Protein AF-A0A5B0DZV6-F1 (afdb_monomer_lite)

Secondary structure (DSSP, 8-state):
-EEEEEEEEEEEE-TTSSEEEEEEEEEEEESSSS-EEEEE--HHHHHH-HHHHHHHHHHHHHHHSSSBGGG-TTS-HHHHHHHHTTT--BHHHHHHS--TTS-HHHHHHHHHHHHHHHHHHHHHHHHHHHHHHHHHHHHHHHHHHHHHHHHHHHHTS---PPPPP----

Sequence (169 aa):
MIRFYDKAEPAETGGDGLATYRLETYFEAYRDITTRIVRRARPADIAAYPAQYAAYQAARVDADDGFPLVAWPGADEAVRLGLAERGIYTVERLAQADLAAAPVEYRDAQLKAAKFIDDIRMDAPRLAAEIAQLKSELTARDEDIAELRSEIARLKKPAKKPAKPAEGE

Radius of gyration: 32.54 Å; chains: 1; bounding box: 94×34×100 Å

Structure (mmCIF, N/CA/C/O backbone):
data_AF-A0A5B0DZV6-F1
#
_entry.id   AF-A0A5B0DZV6-F1
#
loop_
_atom_site.group_PDB
_atom_site.id
_atom_site.type_symbol
_atom_site.label_atom_id
_atom_site.label_alt_id
_atom_site.label_comp_id
_atom_site.label_asym_id
_atom_site.label_entity_id
_atom_site.label_seq_id
_atom_site.pdbx_PDB_ins_code
_atom_site.Cartn_x
_atom_site.Cartn_y
_atom_site.Cartn_z
_atom_site.occupancy
_atom_site.B_iso_or_equiv
_atom_site.auth_seq_id
_atom_site.auth_comp_id
_atom_site.auth_asym_id
_atom_site.auth_atom_id
_atom_site.pdbx_PDB_model_num
ATOM 1 N N . MET A 1 1 ? 8.577 -1.333 -30.305 1.00 81.94 1 MET A N 1
ATOM 2 C CA . MET A 1 1 ? 8.142 -1.662 -28.926 1.00 81.94 1 MET A CA 1
ATOM 3 C C . MET A 1 1 ? 6.623 -1.654 -28.883 1.00 81.94 1 MET A C 1
ATOM 5 O O . MET A 1 1 ? 6.048 -0.797 -29.545 1.00 81.94 1 MET A O 1
ATOM 9 N N . ILE A 1 2 ? 6.000 -2.598 -28.171 1.00 91.56 2 ILE A N 1
ATOM 10 C CA . ILE A 1 2 ? 4.542 -2.682 -27.977 1.00 91.56 2 ILE A CA 1
ATOM 11 C C . ILE A 1 2 ? 4.274 -2.820 -26.481 1.00 91.56 2 ILE A C 1
ATOM 13 O O . ILE A 1 2 ? 4.895 -3.673 -25.848 1.00 91.56 2 ILE A O 1
ATOM 17 N N . ARG A 1 3 ? 3.374 -2.006 -25.923 1.00 91.12 3 ARG A N 1
ATOM 18 C CA . ARG A 1 3 ? 2.963 -2.101 -24.516 1.00 91.12 3 ARG A CA 1
ATOM 19 C C . ARG A 1 3 ? 1.513 -1.677 -24.299 1.00 91.12 3 ARG A C 1
ATOM 21 O O . ARG A 1 3 ? 0.993 -0.828 -25.024 1.00 91.12 3 ARG A O 1
ATOM 28 N N . PHE A 1 4 ? 0.912 -2.237 -23.256 1.00 93.00 4 PHE A N 1
ATOM 29 C CA . PHE A 1 4 ? -0.342 -1.771 -22.673 1.00 93.00 4 PHE A CA 1
ATOM 30 C C . PHE A 1 4 ? -0.042 -1.132 -21.317 1.00 93.00 4 PHE A C 1
ATOM 32 O O . PHE A 1 4 ? 0.866 -1.583 -20.620 1.00 93.00 4 PHE A O 1
ATOM 39 N N . TYR A 1 5 ? -0.745 -0.058 -20.975 1.00 88.81 5 TYR A N 1
ATOM 40 C CA . TYR A 1 5 ? -0.570 0.654 -19.708 1.00 88.81 5 TYR A CA 1
ATOM 41 C C . TYR A 1 5 ? -1.826 1.452 -19.368 1.00 88.81 5 TYR A C 1
ATOM 43 O O . TYR A 1 5 ? -2.620 1.756 -20.255 1.00 88.81 5 TYR A O 1
ATOM 51 N N . ASP A 1 6 ? -2.000 1.822 -18.104 1.00 89.06 6 ASP A N 1
ATOM 52 C CA . ASP A 1 6 ? -3.125 2.651 -17.686 1.00 89.06 6 ASP A CA 1
ATOM 53 C C . ASP A 1 6 ? -2.816 4.142 -17.774 1.00 89.06 6 ASP A C 1
ATOM 55 O O . ASP A 1 6 ? -1.712 4.599 -17.472 1.00 89.06 6 ASP A O 1
ATOM 59 N N . LYS A 1 7 ? -3.823 4.917 -18.171 1.00 86.06 7 LYS A N 1
ATOM 60 C CA . LYS A 1 7 ? -3.777 6.375 -18.190 1.00 86.06 7 LYS A CA 1
ATOM 61 C C . LYS A 1 7 ? -5.064 6.929 -17.588 1.00 86.06 7 LYS A C 1
ATOM 63 O O . LYS A 1 7 ? -6.156 6.498 -17.952 1.00 86.06 7 LYS A O 1
ATOM 68 N N . ALA A 1 8 ? -4.934 7.900 -16.688 1.00 87.50 8 ALA A N 1
ATOM 69 C CA . ALA A 1 8 ? -6.074 8.658 -16.192 1.00 87.50 8 ALA A CA 1
ATOM 70 C C . ALA A 1 8 ? -6.576 9.613 -17.283 1.00 87.50 8 ALA A C 1
ATOM 72 O O . ALA A 1 8 ? -5.811 10.403 -17.839 1.00 87.50 8 ALA A O 1
ATOM 73 N N . GLU A 1 9 ? -7.865 9.538 -17.585 1.00 86.50 9 GLU A N 1
ATOM 74 C CA . GLU A 1 9 ? -8.543 10.413 -18.536 1.00 86.50 9 GLU A CA 1
ATOM 75 C C . GLU A 1 9 ? -9.645 11.187 -17.812 1.00 86.50 9 GLU A C 1
ATOM 77 O O . GLU A 1 9 ? -10.353 10.590 -16.994 1.00 86.50 9 GLU A O 1
ATOM 82 N N . PRO A 1 10 ? -9.815 12.491 -18.093 1.00 85.50 10 PRO A N 1
ATOM 83 C CA . PRO A 1 10 ? -10.941 13.236 -17.554 1.00 85.50 10 PRO A CA 1
ATOM 84 C C . PRO A 1 10 ? -12.243 12.591 -18.043 1.00 85.50 10 PRO A C 1
ATOM 86 O O . PRO A 1 10 ? -12.391 12.273 -19.226 1.00 85.50 10 PRO A O 1
ATOM 89 N N . ALA A 1 11 ? -13.157 12.351 -17.111 1.00 83.50 11 ALA A N 1
ATOM 90 C CA . ALA A 1 11 ? -14.443 11.725 -17.366 1.00 83.50 11 ALA A CA 1
ATOM 91 C C . ALA A 1 11 ? -15.539 12.793 -17.415 1.00 83.50 11 ALA A C 1
ATOM 93 O O . ALA A 1 11 ? -16.006 13.154 -18.492 1.00 83.50 11 ALA A O 1
ATOM 94 N N . GLU A 1 12 ? -15.909 13.324 -16.253 1.00 85.75 12 GLU A N 1
ATOM 95 C CA . GLU A 1 12 ? -16.997 14.291 -16.083 1.00 85.75 12 GLU A CA 1
ATOM 96 C C . GLU A 1 12 ? -16.620 15.338 -15.039 1.00 85.75 12 GLU A C 1
ATOM 98 O O . GLU A 1 12 ? -15.719 15.113 -14.238 1.00 85.75 12 GLU A O 1
ATOM 103 N N . THR A 1 13 ? -17.313 16.469 -14.995 1.00 84.00 13 THR A N 1
ATOM 104 C CA . THR A 1 13 ? -17.144 17.429 -13.899 1.00 84.00 13 THR A CA 1
ATOM 105 C C . THR A 1 13 ? -17.990 16.991 -12.704 1.00 84.00 13 THR A C 1
ATOM 107 O O . THR A 1 13 ? -19.202 16.831 -12.829 1.00 84.00 13 THR A O 1
ATOM 110 N N . GLY A 1 14 ? -17.350 16.782 -11.556 1.00 79.50 14 GLY A N 1
ATOM 111 C CA . GLY A 1 14 ? -17.989 16.448 -10.290 1.00 79.50 14 GLY A CA 1
ATOM 112 C C . GLY A 1 14 ? -18.853 17.589 -9.751 1.00 79.50 14 GLY A C 1
ATOM 113 O O . GLY A 1 14 ? -18.781 18.730 -10.209 1.00 79.50 14 GLY A O 1
ATOM 114 N N . GLY A 1 15 ? -19.682 17.286 -8.748 1.00 74.62 15 GLY A N 1
ATOM 115 C CA . GLY A 1 15 ? -20.582 18.269 -8.126 1.00 74.62 15 GLY A CA 1
ATOM 116 C C . GLY A 1 15 ? -19.871 19.438 -7.428 1.00 74.62 15 GLY A C 1
ATOM 117 O O . GLY A 1 15 ? -20.505 20.441 -7.117 1.00 74.62 15 GLY A O 1
ATOM 118 N N . ASP A 1 16 ? -18.563 19.323 -7.211 1.00 83.75 16 ASP A N 1
ATOM 119 C CA . ASP A 1 16 ? -17.660 20.353 -6.692 1.00 83.75 16 ASP A CA 1
ATOM 120 C C . ASP A 1 16 ? -17.061 21.256 -7.790 1.00 83.75 16 ASP A C 1
ATOM 122 O O . ASP A 1 16 ? -16.321 22.191 -7.487 1.00 83.75 16 ASP A O 1
ATOM 126 N N . GLY A 1 17 ? -17.376 20.999 -9.063 1.00 82.12 17 GLY A N 1
ATOM 127 C CA . GLY A 1 17 ? -16.840 21.736 -10.204 1.00 82.12 17 GLY A CA 1
ATOM 128 C C . GLY A 1 17 ? -15.457 2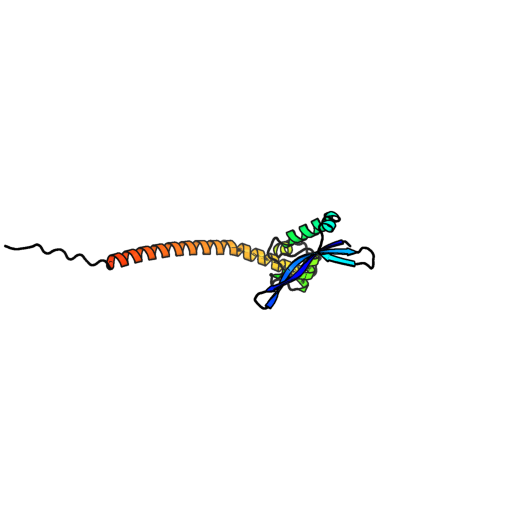1.268 -10.669 1.00 82.12 17 GLY A C 1
ATOM 129 O O . GLY A 1 17 ? -14.897 21.880 -11.581 1.00 82.12 17 GLY A O 1
ATOM 130 N N . LEU A 1 18 ? -14.902 20.196 -10.093 1.00 80.19 18 LEU A N 1
ATOM 131 C CA . LEU A 1 18 ? -13.612 19.628 -10.492 1.00 80.19 18 LEU A CA 1
ATOM 132 C C . LEU A 1 18 ? -13.791 18.451 -11.454 1.00 80.19 18 LEU A C 1
ATOM 134 O O . LEU A 1 18 ? -14.796 17.751 -11.429 1.00 80.19 18 LEU A O 1
ATOM 138 N N . ALA A 1 19 ? -12.808 18.205 -12.322 1.00 82.56 19 ALA A N 1
ATOM 139 C CA . ALA A 1 19 ? -12.843 17.036 -13.194 1.00 82.56 19 ALA A CA 1
ATOM 140 C C . ALA A 1 19 ? -12.681 15.743 -12.378 1.00 82.56 19 ALA A C 1
ATOM 142 O O . ALA A 1 19 ? -11.731 15.578 -11.614 1.00 82.56 19 ALA A O 1
ATOM 143 N N . THR A 1 20 ? -13.589 14.802 -12.594 1.00 84.94 20 THR A N 1
ATOM 144 C CA . THR A 1 20 ? -13.428 13.394 -12.245 1.00 84.94 20 THR A CA 1
ATOM 145 C C . THR A 1 20 ? -12.578 12.715 -13.309 1.00 84.94 20 THR A C 1
ATOM 147 O O . THR A 1 20 ? -12.571 13.115 -14.476 1.00 84.94 20 THR A O 1
ATOM 150 N N . TYR A 1 21 ? -11.851 11.676 -12.913 1.00 86.00 21 TYR A N 1
ATOM 151 C CA . TYR A 1 21 ? -10.974 10.933 -13.806 1.00 86.00 21 TYR A CA 1
ATOM 152 C C . TYR A 1 21 ? -11.337 9.459 -13.773 1.00 86.00 21 TYR A C 1
ATOM 154 O O . TYR A 1 21 ? -11.702 8.919 -12.730 1.00 86.00 21 TYR A O 1
ATOM 162 N N . ARG A 1 22 ? -11.203 8.803 -14.922 1.00 85.38 22 ARG A N 1
ATOM 163 C CA . ARG A 1 22 ? -11.352 7.357 -15.049 1.00 85.38 22 ARG A CA 1
ATOM 164 C C . ARG A 1 22 ? -10.072 6.746 -15.593 1.00 85.38 22 ARG A C 1
ATOM 166 O O . ARG A 1 22 ? -9.381 7.352 -16.414 1.00 85.38 22 ARG A O 1
ATOM 173 N N . LEU A 1 23 ? -9.759 5.550 -15.114 1.00 85.00 23 LEU A N 1
ATOM 174 C CA . LEU A 1 23 ? -8.605 4.796 -15.573 1.00 85.00 23 LEU A CA 1
ATOM 175 C C . LEU A 1 23 ? -8.945 4.114 -16.902 1.00 85.00 23 LEU A C 1
ATOM 177 O O . LEU A 1 23 ? -9.923 3.376 -16.988 1.00 85.00 23 LEU A O 1
ATOM 181 N N . GLU A 1 24 ? -8.148 4.375 -17.931 1.00 90.81 24 GLU A N 1
ATOM 182 C CA . GLU A 1 24 ? -8.307 3.803 -19.267 1.00 90.81 24 GLU A CA 1
ATOM 183 C C . GLU A 1 24 ? -7.051 3.037 -19.666 1.00 90.81 24 GLU A C 1
ATOM 185 O O . GLU A 1 24 ? -5.937 3.554 -19.548 1.00 90.81 24 GLU A O 1
ATOM 190 N N . THR A 1 25 ? -7.223 1.839 -20.221 1.00 93.25 25 THR A N 1
ATOM 191 C CA . THR A 1 25 ? -6.103 1.084 -20.782 1.00 93.25 25 THR A CA 1
ATOM 192 C C . THR A 1 25 ? -5.716 1.672 -22.137 1.00 93.25 25 THR A C 1
ATOM 194 O O . THR A 1 25 ? -6.512 1.735 -23.077 1.00 93.25 25 THR A O 1
ATOM 197 N N . TYR A 1 26 ? -4.463 2.082 -22.259 1.00 95.00 26 TYR A N 1
ATOM 198 C CA . TYR A 1 26 ? -3.845 2.575 -23.478 1.00 95.00 26 TYR A CA 1
ATOM 199 C C . TYR A 1 26 ? -2.961 1.512 -24.122 1.00 95.00 26 TYR A C 1
ATOM 201 O O . TYR A 1 26 ? -2.378 0.653 -23.465 1.00 95.00 26 TYR A O 1
ATOM 209 N N . PHE A 1 27 ? -2.866 1.602 -25.441 1.00 95.75 27 PHE A N 1
ATOM 210 C CA . PHE A 1 27 ? -1.984 0.827 -26.290 1.00 95.75 27 PHE A CA 1
ATOM 211 C C . PHE A 1 27 ? -0.954 1.761 -26.915 1.00 95.75 27 PHE A C 1
ATOM 213 O O . PHE A 1 27 ? -1.305 2.765 -27.548 1.00 95.75 27 PHE A O 1
ATOM 220 N N . GLU A 1 28 ? 0.313 1.398 -26.765 1.00 94.69 28 GLU A N 1
ATOM 221 C CA . GLU A 1 28 ? 1.426 2.059 -27.423 1.00 94.69 28 GLU A CA 1
ATOM 222 C C . GLU A 1 28 ? 2.185 1.075 -28.307 1.00 94.69 28 GLU A C 1
ATOM 224 O O . GLU A 1 28 ? 2.622 0.019 -27.848 1.00 94.69 28 GLU A O 1
ATOM 229 N N . ALA A 1 29 ? 2.378 1.446 -29.572 1.00 93.38 29 ALA A N 1
ATOM 230 C CA . ALA A 1 29 ? 3.195 0.691 -30.508 1.00 93.38 29 ALA A CA 1
ATOM 231 C C . ALA A 1 29 ? 3.960 1.605 -31.460 1.00 93.38 29 ALA A C 1
ATOM 233 O O . ALA A 1 29 ? 3.478 2.662 -31.859 1.00 93.38 29 ALA A O 1
ATOM 234 N N . TYR A 1 30 ? 5.134 1.149 -31.877 1.00 89.31 30 TYR A N 1
ATOM 235 C CA . TYR A 1 30 ? 5.884 1.757 -32.971 1.00 89.31 30 TYR A CA 1
ATOM 236 C C . TYR A 1 30 ? 5.642 0.942 -34.233 1.00 89.31 30 TYR A C 1
ATOM 238 O O . TYR A 1 30 ? 5.974 -0.244 -34.265 1.00 89.31 30 TYR A O 1
ATOM 246 N N . ARG A 1 31 ? 5.038 1.564 -35.249 1.00 84.44 31 ARG A N 1
ATOM 247 C CA . ARG A 1 31 ? 4.865 0.935 -36.568 1.00 84.44 31 ARG A CA 1
ATOM 248 C C . ARG A 1 31 ? 6.194 0.888 -37.324 1.00 84.44 31 ARG A C 1
ATOM 250 O O . ARG A 1 31 ? 6.472 -0.080 -38.022 1.00 84.44 31 ARG A O 1
ATOM 257 N N . ASP A 1 32 ? 6.994 1.928 -37.149 1.00 85.56 32 ASP A N 1
ATOM 258 C CA . ASP A 1 32 ? 8.344 2.103 -37.671 1.00 85.56 32 ASP A CA 1
ATOM 259 C C . ASP A 1 32 ? 9.126 3.011 -36.697 1.00 85.56 32 ASP A C 1
ATOM 261 O O . ASP A 1 32 ? 8.645 3.316 -35.601 1.00 85.56 32 ASP A O 1
ATOM 265 N N . ILE A 1 33 ? 10.342 3.422 -37.065 1.00 82.50 33 ILE A N 1
ATOM 266 C CA . ILE A 1 33 ? 11.217 4.227 -36.199 1.00 82.50 33 ILE A CA 1
ATOM 267 C C . ILE A 1 33 ? 10.684 5.640 -35.898 1.00 82.50 33 ILE A C 1
ATOM 269 O O . ILE A 1 33 ? 11.149 6.254 -34.941 1.00 82.50 33 ILE A O 1
ATOM 273 N N . THR A 1 34 ? 9.731 6.168 -36.674 1.00 84.56 34 THR A N 1
ATOM 274 C CA . THR A 1 34 ? 9.190 7.529 -36.500 1.00 84.56 34 THR A CA 1
ATOM 275 C C . THR A 1 34 ? 7.707 7.545 -36.130 1.00 84.56 34 THR A C 1
ATOM 277 O O . THR A 1 34 ? 7.231 8.496 -35.509 1.00 84.56 34 THR A O 1
ATOM 280 N N . THR A 1 35 ? 6.969 6.485 -36.449 1.00 89.69 35 THR A N 1
ATOM 281 C CA . THR A 1 35 ? 5.523 6.407 -36.257 1.00 89.69 35 THR A CA 1
ATOM 282 C C . THR A 1 35 ? 5.186 5.727 -34.937 1.00 89.69 35 THR A C 1
ATOM 284 O O . THR A 1 35 ? 5.052 4.500 -34.846 1.00 89.69 35 THR A O 1
ATOM 287 N N . ARG A 1 36 ? 4.985 6.558 -33.911 1.00 93.38 36 ARG A N 1
ATOM 288 C CA . ARG A 1 36 ? 4.483 6.160 -32.594 1.00 93.38 36 ARG A CA 1
ATOM 289 C C . ARG A 1 36 ? 2.955 6.257 -32.552 1.00 93.38 36 ARG A C 1
ATOM 291 O O . ARG A 1 36 ? 2.386 7.330 -32.720 1.00 93.38 36 ARG A O 1
ATOM 298 N N . ILE A 1 37 ? 2.287 5.140 -32.290 1.00 92.69 37 ILE A N 1
ATOM 299 C CA . ILE A 1 37 ? 0.839 5.057 -32.090 1.00 92.69 37 ILE A CA 1
ATOM 300 C C . ILE A 1 37 ? 0.586 5.016 -30.587 1.00 92.69 37 ILE A C 1
ATOM 302 O O . ILE A 1 37 ? 1.018 4.071 -29.936 1.00 92.69 37 ILE A O 1
ATOM 306 N N . VAL A 1 38 ? -0.129 6.007 -30.052 1.00 93.94 38 VAL A N 1
ATOM 307 C CA . VAL A 1 38 ? -0.573 6.046 -28.650 1.00 93.94 38 VAL A CA 1
ATOM 308 C C . VAL A 1 38 ? -2.058 6.366 -28.625 1.00 93.94 38 VAL A C 1
ATOM 310 O O . VAL A 1 38 ? -2.472 7.425 -29.092 1.00 93.94 38 VAL A O 1
ATOM 313 N N . ARG A 1 39 ? -2.873 5.443 -28.118 1.00 94.81 39 ARG A N 1
ATOM 314 C CA . ARG A 1 39 ? -4.335 5.609 -28.036 1.00 94.81 39 ARG A CA 1
ATOM 315 C C . ARG A 1 39 ? -4.950 4.602 -27.071 1.00 94.81 39 ARG A C 1
ATOM 317 O O . ARG A 1 39 ? -4.287 3.644 -26.691 1.00 94.81 39 ARG A O 1
ATOM 324 N N . ARG A 1 40 ? -6.235 4.771 -26.748 1.00 95.56 40 ARG A N 1
ATOM 325 C CA . ARG A 1 40 ? -7.011 3.767 -26.004 1.00 95.56 40 ARG A CA 1
ATOM 326 C C . ARG A 1 40 ? -6.913 2.396 -26.687 1.00 95.56 40 ARG A C 1
ATOM 328 O O . ARG A 1 40 ? -6.974 2.299 -27.923 1.00 95.56 40 ARG A O 1
ATOM 335 N N . ALA A 1 41 ? -6.709 1.362 -25.877 1.00 95.56 41 ALA A N 1
ATOM 336 C CA . ALA A 1 41 ? -6.607 -0.017 -26.324 1.00 95.56 41 ALA A CA 1
ATOM 337 C C . ALA A 1 41 ? -7.960 -0.488 -26.866 1.00 95.56 41 ALA A C 1
ATOM 339 O O . ALA A 1 41 ? -9.009 -0.237 -26.276 1.00 95.56 41 ALA A O 1
ATOM 340 N N . ARG A 1 42 ? -7.946 -1.162 -28.016 1.00 96.38 42 ARG A N 1
ATOM 341 C CA . ARG A 1 42 ? -9.140 -1.753 -28.630 1.00 96.38 42 ARG A CA 1
ATOM 342 C C . ARG A 1 42 ? -9.102 -3.270 -28.456 1.00 96.38 42 ARG A C 1
ATOM 344 O O . ARG A 1 42 ? -8.008 -3.836 -28.406 1.00 96.38 42 ARG A O 1
ATOM 351 N N . PRO A 1 43 ? -10.257 -3.955 -28.509 1.00 96.25 43 PRO A N 1
ATOM 352 C CA . PRO A 1 43 ? -10.302 -5.418 -28.478 1.00 96.25 43 PRO A CA 1
ATOM 353 C C . PRO A 1 43 ? -9.402 -6.078 -29.533 1.00 96.25 43 PRO A C 1
ATOM 355 O O . PRO A 1 43 ? -8.741 -7.072 -29.253 1.00 96.25 43 PRO A O 1
ATOM 358 N N . ALA A 1 44 ? -9.304 -5.480 -30.725 1.00 95.31 44 ALA A N 1
ATOM 359 C CA . ALA A 1 44 ? -8.424 -5.962 -31.787 1.00 95.31 44 ALA A CA 1
ATOM 360 C C . ALA A 1 44 ? -6.930 -5.891 -31.425 1.00 95.31 44 ALA A C 1
ATOM 362 O O . ALA A 1 44 ? -6.165 -6.748 -31.852 1.00 95.31 44 ALA A O 1
ATOM 363 N N . ASP A 1 45 ? -6.503 -4.896 -30.639 1.00 95.19 45 ASP A N 1
ATOM 364 C CA . ASP A 1 45 ? -5.102 -4.792 -30.218 1.00 95.19 45 ASP A CA 1
ATOM 365 C C . ASP A 1 45 ? -4.780 -5.871 -29.178 1.00 95.19 45 ASP A C 1
ATOM 367 O O . ASP A 1 45 ? -3.733 -6.505 -29.252 1.00 95.19 45 ASP A O 1
ATOM 371 N N . ILE A 1 46 ? -5.709 -6.122 -28.250 1.00 95.06 46 ILE A N 1
ATOM 372 C CA . ILE A 1 46 ? -5.596 -7.188 -27.245 1.00 95.06 46 ILE A CA 1
ATOM 373 C C . ILE A 1 46 ? -5.516 -8.559 -27.929 1.00 95.06 46 ILE A C 1
ATOM 375 O O . ILE A 1 46 ? -4.653 -9.365 -27.596 1.00 95.06 46 ILE A O 1
ATOM 379 N N . ALA A 1 47 ? -6.372 -8.801 -28.925 1.00 95.81 47 ALA A N 1
ATOM 380 C CA . ALA A 1 47 ? -6.365 -10.038 -29.700 1.00 95.81 47 ALA A CA 1
ATOM 381 C C . ALA A 1 47 ? -5.089 -10.210 -30.544 1.00 95.81 47 ALA A C 1
ATOM 383 O O . ALA A 1 47 ? -4.614 -11.330 -30.710 1.00 95.81 47 ALA A O 1
ATOM 384 N N . ALA A 1 48 ? -4.526 -9.116 -31.069 1.00 95.31 48 ALA A N 1
ATOM 385 C CA . ALA A 1 48 ? -3.291 -9.145 -31.852 1.00 95.31 48 ALA A CA 1
ATOM 386 C C . ALA A 1 48 ? -2.035 -9.337 -30.985 1.00 95.31 48 ALA A C 1
ATOM 388 O O . ALA A 1 48 ? -1.051 -9.911 -31.449 1.00 95.31 48 ALA A O 1
ATOM 389 N N . TYR A 1 49 ? -2.070 -8.867 -29.735 1.00 94.50 49 TYR A N 1
ATOM 390 C CA . TYR A 1 49 ? -0.927 -8.862 -28.818 1.00 94.50 49 TYR A CA 1
ATOM 391 C C . TYR A 1 49 ? -1.282 -9.463 -27.446 1.00 94.50 49 TYR A C 1
ATOM 393 O O . TYR A 1 49 ? -1.120 -8.800 -26.413 1.00 94.50 49 TYR A O 1
ATOM 401 N N . PRO A 1 50 ? -1.755 -10.725 -27.401 1.00 95.25 50 PRO A N 1
ATOM 402 C CA . PRO A 1 50 ? -2.266 -11.328 -26.174 1.00 95.25 50 PRO A CA 1
ATOM 403 C C . PRO A 1 50 ? -1.172 -11.528 -25.123 1.00 95.25 50 PRO A C 1
ATOM 405 O O . PRO A 1 50 ? -1.441 -11.378 -23.938 1.00 95.25 50 PRO A O 1
ATOM 408 N N . ALA A 1 51 ? 0.073 -11.800 -25.530 1.00 91.94 51 ALA A N 1
ATOM 409 C CA . ALA A 1 51 ? 1.195 -11.962 -24.603 1.00 91.94 51 ALA A CA 1
ATOM 410 C C . ALA A 1 51 ? 1.555 -10.644 -23.894 1.00 91.94 51 ALA A C 1
ATOM 412 O O . ALA A 1 51 ? 1.777 -10.622 -22.687 1.00 91.94 51 ALA A O 1
ATOM 413 N N . GLN A 1 52 ? 1.573 -9.530 -24.629 1.00 92.88 52 GLN A N 1
ATOM 414 C CA . GLN A 1 52 ? 1.854 -8.200 -24.086 1.00 92.88 52 GLN A CA 1
ATOM 415 C C . GLN A 1 52 ? 0.717 -7.727 -23.182 1.00 92.88 52 GLN A C 1
ATOM 417 O O . GLN A 1 52 ? 0.969 -7.113 -22.148 1.00 92.88 52 GLN A O 1
ATOM 422 N N . TYR A 1 53 ? -0.529 -8.025 -23.557 1.00 92.12 53 TYR A N 1
ATOM 423 C CA . TYR A 1 53 ? -1.680 -7.729 -22.715 1.00 92.12 53 TYR A CA 1
ATOM 424 C C . TYR A 1 53 ? -1.688 -8.582 -21.440 1.00 92.12 53 TYR A C 1
ATOM 426 O O . TYR A 1 53 ? -1.916 -8.047 -20.361 1.00 92.12 53 TYR A O 1
ATOM 434 N N . ALA A 1 54 ? -1.364 -9.875 -21.533 1.00 89.31 54 ALA A N 1
ATOM 435 C CA . ALA A 1 54 ? -1.227 -10.750 -20.370 1.00 89.31 54 ALA A CA 1
ATOM 436 C C . ALA A 1 54 ? -0.111 -10.278 -19.425 1.00 89.31 54 ALA A C 1
ATOM 438 O O . ALA A 1 54 ? -0.317 -10.253 -18.217 1.00 89.31 54 ALA A O 1
ATOM 439 N N . ALA A 1 55 ? 1.034 -9.840 -19.960 1.00 84.06 55 ALA A N 1
ATOM 440 C CA . ALA A 1 55 ? 2.111 -9.257 -19.159 1.00 84.06 55 ALA A CA 1
ATOM 441 C C . ALA A 1 55 ? 1.676 -7.958 -18.457 1.00 84.06 55 ALA A C 1
ATOM 443 O O . ALA A 1 55 ? 1.979 -7.769 -17.283 1.00 84.06 55 ALA A O 1
ATOM 444 N N . TYR A 1 56 ? 0.924 -7.092 -19.146 1.00 86.88 56 TYR A N 1
ATOM 445 C CA . TYR A 1 56 ? 0.325 -5.898 -18.541 1.00 86.88 56 TYR A CA 1
ATOM 446 C C . TYR A 1 56 ? -0.649 -6.260 -17.412 1.00 86.88 56 TYR A C 1
ATOM 448 O O . TYR A 1 56 ? -0.557 -5.684 -16.334 1.00 86.88 56 TYR A O 1
ATOM 456 N N . GLN A 1 57 ? -1.525 -7.247 -17.618 1.00 86.81 57 GLN A N 1
ATOM 457 C CA . GLN A 1 57 ? -2.470 -7.685 -16.589 1.00 86.81 57 GLN A CA 1
ATOM 458 C C . GLN A 1 57 ? -1.766 -8.322 -15.388 1.00 86.81 57 GLN A C 1
ATOM 460 O O . GLN A 1 57 ? -2.124 -8.024 -14.255 1.00 86.81 57 GLN A O 1
ATOM 465 N N . ALA A 1 58 ? -0.741 -9.146 -15.615 1.00 75.00 58 ALA A N 1
ATOM 466 C CA . ALA A 1 58 ? 0.059 -9.730 -14.542 1.00 75.00 58 ALA A CA 1
ATOM 467 C C . ALA A 1 58 ? 0.776 -8.646 -13.721 1.00 75.00 58 ALA A C 1
ATOM 469 O O . ALA A 1 58 ? 0.725 -8.680 -12.497 1.00 75.00 58 ALA A O 1
ATOM 470 N N . ALA A 1 59 ? 1.361 -7.639 -14.382 1.00 69.12 59 ALA A N 1
ATOM 471 C CA . ALA A 1 59 ? 1.977 -6.497 -13.706 1.00 69.12 59 ALA A CA 1
ATOM 472 C C . ALA A 1 59 ? 0.964 -5.660 -12.906 1.00 69.12 59 ALA A C 1
ATOM 474 O O . ALA A 1 59 ? 1.329 -5.063 -11.898 1.00 69.12 59 ALA A O 1
ATOM 475 N N . ARG A 1 60 ? -0.301 -5.626 -13.343 1.00 70.62 60 ARG A N 1
ATOM 476 C CA . ARG A 1 60 ? -1.400 -4.954 -12.641 1.00 70.62 60 ARG A CA 1
ATOM 477 C C . ARG A 1 60 ? -1.830 -5.712 -11.389 1.00 70.62 60 ARG A C 1
ATOM 479 O O . ARG A 1 60 ? -1.890 -5.124 -10.323 1.00 70.62 60 ARG A O 1
ATOM 486 N N . VAL A 1 61 ? -2.043 -7.022 -11.506 1.00 59.75 61 VAL A N 1
ATOM 487 C CA . VAL A 1 61 ? -2.418 -7.887 -10.375 1.00 59.75 61 VAL A CA 1
ATOM 488 C C . VAL A 1 61 ? -1.319 -7.906 -9.309 1.00 59.75 61 VAL A C 1
ATOM 490 O O . VAL A 1 61 ? -1.610 -7.803 -8.123 1.00 59.75 61 VAL A O 1
ATOM 493 N N . ASP A 1 62 ? -0.054 -7.941 -9.726 1.00 54.06 62 ASP A N 1
ATOM 494 C CA . ASP A 1 62 ? 1.101 -7.853 -8.827 1.00 54.06 62 ASP A CA 1
ATOM 495 C C . ASP A 1 62 ? 1.247 -6.478 -8.146 1.00 54.06 62 ASP A C 1
ATOM 497 O O . ASP A 1 62 ? 1.935 -6.365 -7.128 1.00 54.06 62 ASP A O 1
ATOM 501 N N . ALA A 1 63 ? 0.635 -5.431 -8.709 1.00 57.31 63 ALA A N 1
ATOM 502 C CA . ALA A 1 63 ? 0.553 -4.106 -8.101 1.00 57.31 63 ALA A CA 1
ATOM 503 C C . ALA A 1 63 ? -0.644 -3.955 -7.145 1.00 57.31 63 ALA A C 1
ATOM 505 O O . ALA A 1 63 ? -0.637 -3.033 -6.328 1.00 57.31 63 ALA A O 1
ATOM 506 N N . ASP A 1 64 ? -1.633 -4.849 -7.238 1.00 60.41 64 ASP A N 1
ATOM 507 C CA . ASP A 1 64 ? -2.898 -4.774 -6.504 1.00 60.41 64 ASP A CA 1
ATOM 508 C C . ASP A 1 64 ? -2.890 -5.577 -5.181 1.00 60.41 64 ASP A C 1
ATOM 510 O O . ASP A 1 64 ? -3.753 -5.341 -4.335 1.00 60.41 64 ASP A O 1
ATOM 514 N N . ASP A 1 65 ? -1.934 -6.492 -4.957 1.00 69.56 65 ASP A N 1
ATOM 515 C CA . ASP A 1 65 ? -1.846 -7.279 -3.711 1.00 69.56 65 ASP A CA 1
ATOM 516 C C . ASP A 1 65 ? -0.820 -6.687 -2.722 1.00 69.56 65 ASP A C 1
ATOM 518 O O . ASP A 1 65 ? 0.394 -6.902 -2.829 1.00 69.56 65 ASP A O 1
ATOM 522 N N . GLY A 1 66 ? -1.314 -5.884 -1.771 1.00 83.00 66 GLY A N 1
ATOM 523 C CA . GLY A 1 66 ? -0.532 -5.305 -0.672 1.00 83.00 66 GLY A CA 1
ATOM 524 C C . GLY A 1 66 ? -0.793 -3.819 -0.403 1.00 83.00 66 GLY A C 1
ATOM 525 O O . GLY A 1 66 ? -1.582 -3.159 -1.080 1.00 83.00 66 GLY A O 1
ATOM 526 N N . PHE A 1 67 ? -0.122 -3.263 0.607 1.00 89.69 67 PHE A N 1
ATOM 527 C CA . PHE A 1 67 ? -0.176 -1.836 0.905 1.00 89.69 67 PHE A CA 1
ATOM 528 C C . PHE A 1 67 ? 0.579 -1.041 -0.177 1.00 89.69 67 PHE A C 1
ATOM 530 O O . PHE A 1 67 ? 1.781 -1.252 -0.372 1.00 89.69 67 PHE A O 1
ATOM 537 N N . PRO A 1 68 ? -0.069 -0.105 -0.891 1.00 91.38 68 PRO A N 1
ATOM 538 C CA . PRO A 1 68 ? 0.532 0.535 -2.054 1.00 91.38 68 PRO A CA 1
ATOM 539 C C . PRO A 1 68 ? 1.624 1.536 -1.656 1.00 91.38 68 PRO A C 1
ATOM 541 O O . PRO A 1 68 ? 1.421 2.393 -0.793 1.00 91.38 68 PRO A O 1
ATOM 544 N N . LEU A 1 69 ? 2.767 1.508 -2.351 1.00 91.06 69 LEU A N 1
ATOM 545 C CA . LEU A 1 69 ? 3.901 2.400 -2.070 1.00 91.06 69 LEU A CA 1
ATOM 546 C C . LEU A 1 69 ? 3.548 3.882 -2.226 1.00 91.06 69 LEU A C 1
ATOM 548 O O . LEU A 1 69 ? 4.141 4.720 -1.560 1.00 91.06 69 LEU A O 1
ATOM 552 N N . VAL A 1 70 ? 2.577 4.227 -3.077 1.00 88.81 70 VAL A N 1
ATOM 553 C CA . VAL A 1 70 ? 2.093 5.614 -3.217 1.00 88.81 70 VAL A CA 1
ATOM 554 C C . VAL A 1 70 ? 1.444 6.154 -1.942 1.00 88.81 70 VAL A C 1
ATOM 556 O O . VAL A 1 70 ? 1.525 7.353 -1.695 1.00 88.81 70 VAL A O 1
ATOM 559 N N . ALA A 1 71 ? 0.846 5.289 -1.122 1.00 88.75 71 ALA A N 1
ATOM 560 C CA . ALA A 1 71 ? 0.265 5.664 0.164 1.00 88.75 71 ALA A CA 1
ATOM 561 C C . ALA A 1 71 ? 1.256 5.497 1.327 1.00 88.75 71 ALA A C 1
ATOM 563 O O . ALA A 1 71 ? 0.932 5.826 2.468 1.00 88.75 71 ALA A O 1
ATOM 564 N N . TRP A 1 72 ? 2.452 4.961 1.063 1.00 93.62 72 TRP A N 1
ATOM 565 C CA . TRP A 1 72 ? 3.415 4.615 2.096 1.00 93.62 72 TRP A CA 1
ATOM 566 C C . TRP A 1 72 ? 4.439 5.732 2.315 1.00 93.62 72 TRP A C 1
ATOM 568 O O . TRP A 1 72 ? 5.216 6.036 1.411 1.00 93.62 72 TRP A O 1
ATOM 578 N N . PRO A 1 73 ? 4.523 6.315 3.525 1.00 92.44 73 PRO A N 1
ATOM 579 C CA . PRO A 1 73 ? 5.431 7.431 3.800 1.00 92.44 73 PRO A CA 1
ATOM 580 C C . PRO A 1 73 ? 6.909 7.014 3.874 1.00 92.44 73 PRO A C 1
ATOM 582 O O . PRO A 1 73 ? 7.784 7.866 4.009 1.00 92.44 73 PRO A O 1
ATOM 585 N N . GLY A 1 74 ? 7.208 5.710 3.825 1.00 91.38 74 GLY A N 1
ATOM 586 C CA . GLY A 1 74 ? 8.569 5.185 3.940 1.00 91.38 74 GLY A CA 1
ATOM 587 C C . GLY A 1 74 ? 9.448 5.389 2.701 1.00 91.38 74 GLY A C 1
ATOM 588 O O . GLY A 1 74 ? 10.662 5.191 2.803 1.00 91.38 74 GLY A O 1
ATOM 589 N N . ALA A 1 75 ? 8.865 5.812 1.574 1.00 91.31 75 ALA A N 1
ATOM 590 C CA . ALA A 1 75 ? 9.561 6.092 0.321 1.00 91.31 75 ALA A CA 1
ATOM 591 C C . ALA A 1 75 ? 9.100 7.424 -0.295 1.00 91.31 75 ALA A C 1
ATOM 593 O O . ALA A 1 75 ? 7.904 7.692 -0.405 1.00 91.31 75 ALA A O 1
ATOM 594 N N . ASP A 1 76 ? 10.055 8.241 -0.741 1.00 93.50 76 ASP A N 1
ATOM 595 C CA . ASP A 1 76 ? 9.765 9.455 -1.507 1.00 93.50 76 ASP A 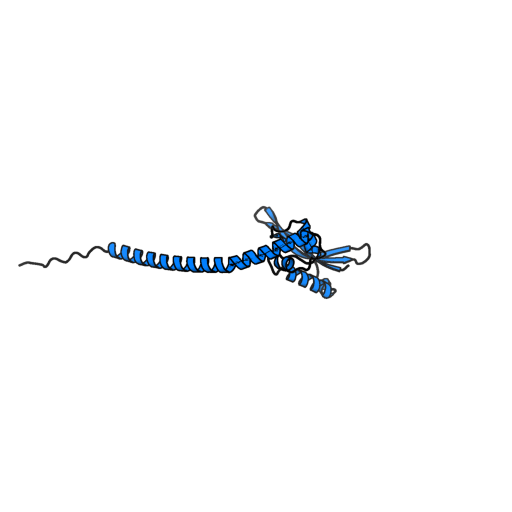CA 1
ATOM 596 C C . ASP A 1 76 ? 9.427 9.147 -2.979 1.00 93.50 76 ASP A C 1
ATOM 598 O O . ASP A 1 76 ? 9.459 8.002 -3.435 1.00 93.50 76 ASP A O 1
ATOM 602 N N . GLU A 1 77 ? 9.064 10.174 -3.749 1.00 89.56 77 GLU A N 1
ATOM 603 C CA . GLU A 1 77 ? 8.676 10.014 -5.153 1.00 89.56 77 GLU A CA 1
ATOM 604 C C . GLU A 1 77 ? 9.795 9.458 -6.046 1.00 89.56 77 GLU A C 1
ATOM 606 O O . GLU A 1 77 ? 9.518 8.612 -6.898 1.00 89.56 77 GLU A O 1
ATOM 611 N N . ALA A 1 78 ? 11.048 9.865 -5.835 1.00 91.12 78 ALA A N 1
ATOM 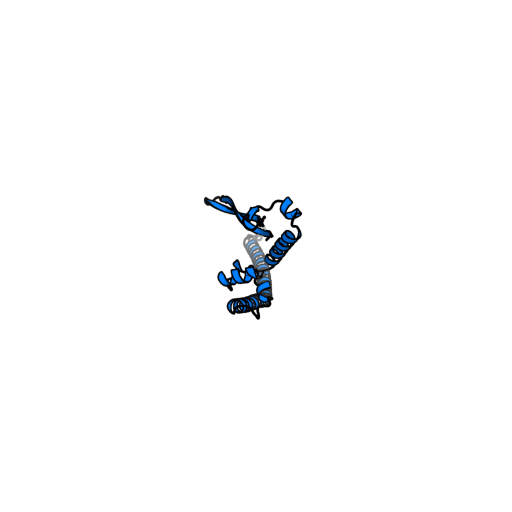612 C CA . ALA A 1 78 ? 12.171 9.392 -6.640 1.00 91.12 78 ALA A CA 1
ATOM 613 C C . ALA A 1 78 ? 12.424 7.895 -6.410 1.00 91.12 78 ALA A C 1
ATOM 615 O O . ALA A 1 78 ? 12.599 7.131 -7.366 1.00 91.12 78 ALA A O 1
ATOM 616 N N . VAL A 1 79 ? 12.375 7.457 -5.149 1.00 93.06 79 VAL A N 1
ATOM 617 C CA . VAL A 1 79 ? 12.470 6.043 -4.779 1.00 93.06 79 VAL A CA 1
ATOM 618 C C . VAL A 1 79 ? 11.293 5.256 -5.346 1.00 93.06 79 VAL A C 1
ATOM 620 O O . VAL A 1 79 ? 11.508 4.216 -5.967 1.00 93.06 79 VAL A O 1
ATOM 623 N N . ARG A 1 80 ? 10.058 5.760 -5.219 1.00 90.25 80 ARG A N 1
ATOM 624 C CA . ARG A 1 80 ? 8.866 5.088 -5.763 1.00 90.25 80 ARG A CA 1
ATOM 625 C C . ARG A 1 80 ? 8.941 4.895 -7.275 1.00 90.25 80 ARG A C 1
ATOM 627 O O . ARG A 1 80 ? 8.624 3.808 -7.746 1.00 90.25 80 ARG A O 1
ATOM 634 N N . LEU A 1 81 ? 9.386 5.898 -8.031 1.00 84.50 81 LEU A N 1
ATOM 635 C CA . LEU A 1 81 ? 9.558 5.767 -9.481 1.00 84.50 81 LEU A CA 1
ATOM 636 C C . LEU A 1 81 ? 10.638 4.734 -9.828 1.00 84.50 81 LEU A C 1
ATOM 638 O O . LEU A 1 81 ? 10.422 3.878 -10.683 1.00 84.50 81 LEU A O 1
ATOM 642 N N . GLY A 1 82 ? 11.772 4.748 -9.122 1.00 87.00 82 GLY A N 1
ATOM 643 C CA . GLY A 1 82 ? 12.828 3.752 -9.313 1.00 87.00 82 GLY A CA 1
ATOM 644 C C . GLY A 1 82 ? 12.381 2.319 -8.998 1.00 87.00 82 GLY A C 1
ATOM 645 O O . GLY A 1 82 ? 12.763 1.379 -9.699 1.00 87.00 82 GLY A O 1
ATOM 646 N N . LEU A 1 83 ? 11.560 2.137 -7.965 1.00 87.88 83 LEU A N 1
ATOM 647 C CA . LEU A 1 83 ? 10.972 0.846 -7.600 1.00 87.88 83 LEU A CA 1
ATOM 648 C C . LEU A 1 83 ? 9.898 0.396 -8.601 1.00 87.88 83 LEU A C 1
ATOM 650 O O . LEU A 1 83 ? 9.860 -0.779 -8.964 1.00 87.88 83 LEU A O 1
ATOM 654 N N . ALA A 1 84 ? 9.100 1.326 -9.129 1.00 84.50 84 ALA A N 1
ATOM 655 C CA . ALA A 1 84 ? 8.106 1.047 -10.162 1.00 84.50 84 ALA A CA 1
ATOM 656 C C . ALA A 1 84 ? 8.741 0.517 -11.461 1.00 84.50 84 ALA A C 1
ATOM 658 O O . ALA A 1 84 ? 8.226 -0.435 -12.042 1.00 84.50 84 ALA A O 1
ATOM 659 N N . GLU A 1 85 ? 9.897 1.049 -11.881 1.00 80.12 85 GLU A N 1
ATOM 660 C CA . GLU A 1 85 ? 10.672 0.515 -13.022 1.00 80.12 85 GLU A CA 1
ATOM 661 C C . GLU A 1 85 ? 11.178 -0.921 -12.784 1.00 80.12 85 GLU A C 1
ATOM 663 O O . GLU A 1 85 ? 11.507 -1.643 -13.724 1.00 80.12 85 GLU A O 1
ATOM 668 N N . ARG A 1 86 ? 11.225 -1.359 -11.520 1.00 84.19 86 ARG A N 1
ATOM 669 C CA . ARG A 1 86 ? 11.577 -2.727 -11.105 1.00 84.19 86 ARG A CA 1
ATOM 670 C C . ARG A 1 86 ? 10.347 -3.604 -10.859 1.00 84.19 86 ARG A C 1
ATOM 672 O O . ARG A 1 86 ? 10.492 -4.727 -10.385 1.00 84.19 86 ARG A O 1
ATOM 679 N N . GLY A 1 87 ? 9.145 -3.111 -11.163 1.00 80.88 87 GLY A N 1
ATOM 680 C CA . GLY A 1 87 ? 7.893 -3.834 -10.936 1.00 80.88 87 GLY A CA 1
ATOM 681 C C . GLY A 1 87 ? 7.539 -4.001 -9.454 1.00 80.88 87 GLY A C 1
ATOM 682 O O . GLY A 1 87 ? 6.895 -4.983 -9.084 1.00 80.88 87 GLY A O 1
ATOM 683 N N . ILE A 1 88 ? 8.004 -3.090 -8.594 1.00 87.69 88 ILE A N 1
ATOM 684 C CA . ILE A 1 88 ? 7.724 -3.089 -7.157 1.00 87.69 88 ILE A CA 1
ATOM 685 C C . ILE A 1 88 ? 6.770 -1.930 -6.859 1.00 87.69 88 ILE A C 1
ATOM 687 O O . ILE A 1 88 ? 7.156 -0.765 -6.946 1.00 87.69 88 ILE A O 1
ATOM 691 N N . TYR A 1 89 ? 5.529 -2.258 -6.495 1.00 87.75 89 TYR A N 1
ATOM 692 C CA . TYR A 1 89 ? 4.454 -1.278 -6.281 1.00 87.75 89 TYR A CA 1
ATOM 693 C C . TYR A 1 89 ? 3.854 -1.306 -4.870 1.00 87.75 89 TYR A C 1
ATOM 695 O O . TYR A 1 89 ? 3.187 -0.347 -4.479 1.00 87.75 89 TYR A O 1
ATOM 703 N N . THR A 1 90 ? 4.123 -2.356 -4.090 1.00 92.38 90 THR A N 1
ATOM 704 C CA . THR A 1 90 ? 3.585 -2.557 -2.737 1.00 92.38 90 THR A CA 1
ATOM 705 C C . THR A 1 90 ? 4.697 -2.694 -1.699 1.00 92.38 90 THR A C 1
ATOM 707 O O . THR A 1 90 ? 5.846 -3.010 -2.028 1.00 92.38 90 THR A O 1
ATOM 710 N N . VAL A 1 91 ? 4.368 -2.425 -0.435 1.00 94.81 91 VAL A N 1
ATOM 711 C CA . VAL A 1 91 ? 5.307 -2.502 0.696 1.00 94.81 91 VAL A CA 1
ATOM 712 C C . VAL A 1 91 ? 5.756 -3.944 0.934 1.00 94.81 91 VAL A C 1
ATOM 714 O O . VAL A 1 91 ? 6.932 -4.195 1.184 1.00 94.81 91 VAL A O 1
ATOM 717 N N . GLU A 1 92 ? 4.853 -4.904 0.779 1.00 92.81 92 GLU A N 1
ATOM 718 C CA . GLU A 1 92 ? 5.091 -6.338 0.925 1.00 92.81 92 GLU A CA 1
ATOM 719 C C . GLU A 1 92 ? 6.082 -6.837 -0.121 1.00 92.81 92 GLU A C 1
ATOM 721 O O . GLU A 1 92 ? 7.061 -7.509 0.214 1.00 92.81 92 GLU A O 1
ATOM 726 N N . ARG A 1 93 ? 5.876 -6.449 -1.385 1.00 91.50 93 ARG A N 1
ATOM 727 C CA . ARG A 1 93 ? 6.787 -6.812 -2.471 1.00 91.50 93 ARG A CA 1
ATOM 728 C C . ARG A 1 93 ? 8.143 -6.134 -2.316 1.00 91.50 93 ARG A C 1
ATOM 730 O O . ARG A 1 93 ? 9.163 -6.769 -2.565 1.00 91.50 93 ARG A O 1
ATOM 737 N N . LEU A 1 94 ? 8.174 -4.882 -1.854 1.00 94.69 94 LEU A N 1
ATOM 738 C CA . LEU A 1 94 ? 9.417 -4.173 -1.546 1.00 94.69 94 LEU A CA 1
ATOM 739 C C . LEU A 1 94 ? 10.208 -4.874 -0.434 1.00 94.69 94 LEU A C 1
ATOM 741 O O . LEU A 1 94 ? 11.414 -5.059 -0.578 1.00 94.69 94 LEU A O 1
ATOM 745 N N . ALA A 1 95 ? 9.546 -5.304 0.641 1.00 95.12 95 ALA A N 1
ATOM 746 C CA . ALA A 1 95 ? 10.197 -6.007 1.743 1.00 95.12 95 ALA A CA 1
ATOM 747 C C . ALA A 1 95 ? 10.859 -7.323 1.292 1.00 95.12 95 ALA A C 1
ATOM 749 O O . ALA A 1 95 ? 11.924 -7.679 1.794 1.00 95.12 95 ALA A O 1
ATOM 750 N N . GLN A 1 96 ? 10.262 -8.016 0.317 1.00 91.81 96 GLN A N 1
ATOM 751 C CA . GLN A 1 96 ? 10.735 -9.308 -0.196 1.00 91.81 96 GLN A CA 1
ATOM 752 C C . GLN A 1 96 ? 11.703 -9.207 -1.388 1.00 91.81 96 GLN A C 1
ATOM 754 O O . GLN A 1 96 ? 12.287 -10.216 -1.780 1.00 91.81 96 GLN A O 1
ATOM 759 N N . ALA A 1 97 ? 11.865 -8.028 -1.991 1.00 90.38 97 ALA A N 1
ATOM 760 C CA . ALA A 1 97 ? 12.647 -7.864 -3.213 1.00 90.38 97 ALA A CA 1
ATOM 761 C C . ALA A 1 97 ? 14.152 -8.110 -2.997 1.00 90.38 97 ALA A C 1
ATOM 763 O O . ALA A 1 97 ? 14.727 -7.674 -2.006 1.00 90.38 97 ALA A O 1
ATOM 764 N N . ASP A 1 98 ? 14.842 -8.732 -3.956 1.00 91.69 98 ASP A N 1
ATOM 765 C CA . ASP A 1 98 ? 16.310 -8.753 -3.937 1.00 91.69 98 ASP A CA 1
ATOM 766 C C . ASP A 1 98 ? 16.859 -7.431 -4.490 1.00 91.69 98 ASP A C 1
ATOM 768 O O . ASP A 1 98 ? 16.846 -7.173 -5.696 1.00 91.69 98 ASP A O 1
ATOM 772 N N . LEU A 1 99 ? 17.319 -6.573 -3.581 1.00 92.00 99 LEU A N 1
ATOM 773 C CA . LEU A 1 99 ? 17.870 -5.256 -3.889 1.00 92.00 99 LEU A CA 1
ATOM 774 C C . LEU A 1 99 ? 19.346 -5.137 -3.493 1.00 92.00 99 LEU A C 1
ATOM 776 O O . LEU A 1 99 ? 19.851 -4.023 -3.368 1.00 92.00 99 LEU A O 1
ATOM 780 N N . ALA A 1 100 ? 20.072 -6.250 -3.330 1.00 89.94 100 ALA A N 1
ATOM 781 C CA . ALA A 1 100 ? 21.467 -6.227 -2.876 1.00 89.94 100 ALA A CA 1
ATOM 782 C C . ALA A 1 100 ? 22.383 -5.353 -3.760 1.00 89.94 100 AL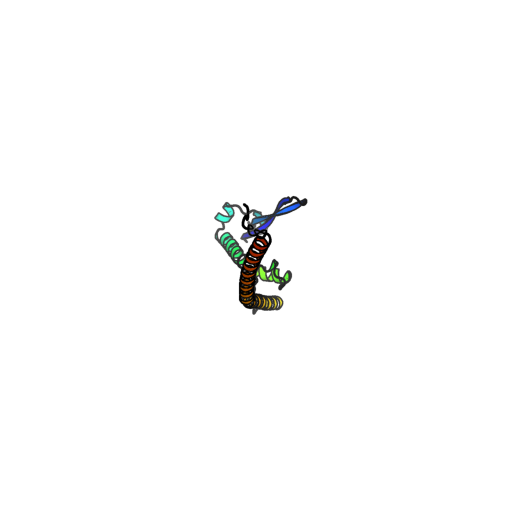A A C 1
ATOM 784 O O . ALA A 1 100 ? 23.247 -4.641 -3.250 1.00 89.94 100 ALA A O 1
ATOM 785 N N . ALA A 1 101 ? 22.154 -5.364 -5.077 1.00 88.44 101 ALA A N 1
ATOM 786 C CA . ALA A 1 101 ? 22.890 -4.562 -6.060 1.00 88.44 101 ALA A CA 1
ATOM 787 C C . ALA A 1 101 ? 22.248 -3.190 -6.359 1.00 88.44 101 ALA A C 1
ATOM 789 O O . ALA A 1 101 ? 22.718 -2.458 -7.230 1.00 88.44 101 ALA A O 1
ATOM 790 N N . ALA A 1 102 ? 21.149 -2.847 -5.687 1.00 89.50 102 ALA A N 1
ATOM 791 C CA . ALA A 1 102 ? 20.419 -1.612 -5.923 1.00 89.50 102 ALA A CA 1
ATOM 792 C C . ALA A 1 102 ? 21.031 -0.417 -5.156 1.00 89.50 102 ALA A C 1
ATOM 794 O O . ALA A 1 102 ? 21.740 -0.610 -4.156 1.00 89.50 102 ALA A O 1
ATOM 795 N N . PRO A 1 103 ? 20.736 0.828 -5.588 1.00 93.62 103 PRO A N 1
ATOM 796 C CA . PRO A 1 103 ? 21.056 2.039 -4.835 1.00 93.62 103 PRO A CA 1
ATOM 797 C C . PRO A 1 103 ? 20.665 1.952 -3.355 1.00 93.62 103 PRO A C 1
ATOM 799 O O . PRO A 1 103 ? 19.723 1.247 -2.981 1.00 93.62 103 PRO A O 1
ATOM 802 N N . VAL A 1 104 ? 21.415 2.655 -2.502 1.00 93.88 104 VAL A N 1
ATOM 803 C CA . VAL A 1 104 ? 21.249 2.582 -1.041 1.00 93.88 104 VAL A CA 1
ATOM 804 C C . VAL A 1 104 ? 19.851 3.008 -0.608 1.00 93.88 104 VAL A C 1
ATOM 806 O O . VAL A 1 104 ? 19.261 2.367 0.251 1.00 93.88 104 VAL A O 1
ATOM 809 N N . GLU A 1 105 ? 19.268 3.987 -1.289 1.00 94.31 105 GLU A N 1
ATOM 810 C CA . GLU A 1 105 ? 17.940 4.525 -1.020 1.00 94.31 105 GLU A CA 1
ATOM 811 C C . GLU A 1 105 ? 16.853 3.450 -1.163 1.00 94.31 105 GLU A C 1
ATOM 813 O O . GLU A 1 105 ? 15.871 3.444 -0.422 1.00 94.31 105 GLU A O 1
ATOM 818 N N . TYR A 1 106 ? 17.035 2.501 -2.089 1.00 94.69 106 TYR A N 1
ATOM 819 C CA . TYR A 1 106 ? 16.072 1.421 -2.318 1.00 94.69 106 TYR A CA 1
ATOM 820 C C . TYR A 1 106 ? 16.218 0.323 -1.265 1.00 94.69 106 TYR A C 1
ATOM 822 O O . TYR A 1 106 ? 15.219 -0.233 -0.814 1.00 94.69 106 TYR A O 1
ATOM 830 N N . ARG A 1 107 ? 17.453 0.050 -0.828 1.00 95.38 107 ARG A N 1
ATOM 831 C CA . ARG A 1 107 ? 17.732 -0.877 0.277 1.00 95.38 107 ARG A CA 1
ATOM 832 C C . ARG A 1 107 ? 17.237 -0.320 1.613 1.00 95.38 107 ARG A C 1
ATOM 834 O O . ARG A 1 107 ? 16.633 -1.049 2.392 1.00 95.38 107 ARG A O 1
ATOM 841 N N . ASP A 1 108 ? 17.398 0.978 1.848 1.00 96.44 108 ASP A N 1
ATOM 842 C CA . ASP A 1 108 ? 16.857 1.654 3.029 1.00 96.44 108 ASP A CA 1
ATOM 843 C C . ASP A 1 108 ? 15.325 1.620 3.038 1.00 96.44 108 ASP A C 1
ATOM 845 O O . ASP A 1 108 ? 14.709 1.345 4.071 1.00 96.44 108 ASP A O 1
ATOM 849 N N . ALA A 1 109 ? 14.693 1.855 1.883 1.00 96.25 109 ALA A N 1
ATOM 850 C CA . ALA A 1 109 ? 13.251 1.699 1.732 1.00 96.25 109 ALA A CA 1
ATOM 851 C C . ALA A 1 109 ? 12.811 0.246 1.981 1.00 96.25 109 ALA A C 1
ATOM 853 O O . ALA A 1 109 ? 11.837 0.024 2.693 1.00 96.25 109 ALA A O 1
ATOM 854 N N . GLN A 1 110 ? 13.550 -0.754 1.496 1.00 96.88 110 GLN A N 1
ATOM 855 C CA . GLN A 1 110 ? 13.276 -2.159 1.805 1.00 96.88 110 GLN A CA 1
ATOM 856 C C . GLN A 1 110 ? 13.335 -2.463 3.306 1.00 96.88 110 GLN A C 1
ATOM 858 O O . GLN A 1 110 ? 12.431 -3.110 3.833 1.00 96.88 110 GLN A O 1
ATOM 863 N N . LEU A 1 111 ? 14.358 -1.978 4.014 1.00 96.31 111 LEU A N 1
ATOM 864 C CA . LEU A 1 111 ? 14.483 -2.186 5.460 1.00 96.31 111 LEU A CA 1
ATOM 865 C C . LEU A 1 111 ? 13.316 -1.551 6.228 1.00 96.31 111 LEU A C 1
ATOM 867 O O . LEU A 1 111 ? 12.758 -2.166 7.137 1.00 96.31 111 LEU A O 1
ATOM 871 N N . LYS A 1 112 ? 12.909 -0.337 5.840 1.00 97.19 112 LYS A N 1
ATOM 872 C CA . LYS A 1 112 ? 11.728 0.330 6.409 1.00 97.19 112 LYS A CA 1
ATOM 873 C C . LYS A 1 112 ? 10.445 -0.452 6.126 1.00 97.19 112 LYS A C 1
ATOM 875 O O . LYS A 1 112 ? 9.601 -0.548 7.011 1.00 97.19 112 LYS A O 1
ATOM 880 N N . ALA A 1 113 ? 10.302 -1.004 4.922 1.00 96.81 113 ALA A N 1
ATOM 881 C CA . ALA A 1 113 ? 9.144 -1.802 4.532 1.00 96.81 113 ALA A CA 1
ATOM 882 C C . ALA A 1 113 ? 9.045 -3.086 5.363 1.00 96.81 113 ALA A C 1
ATOM 884 O O . ALA A 1 113 ? 7.986 -3.376 5.914 1.00 96.81 113 ALA A O 1
ATOM 885 N N . ALA A 1 114 ? 10.160 -3.804 5.524 1.00 95.88 114 ALA A N 1
ATOM 886 C CA . ALA A 1 114 ? 10.222 -5.004 6.353 1.00 95.88 114 ALA A CA 1
ATOM 887 C C . ALA A 1 114 ? 9.831 -4.699 7.807 1.00 95.88 114 ALA A C 1
ATOM 889 O O . ALA A 1 114 ? 8.956 -5.358 8.364 1.00 95.88 114 ALA A O 1
ATOM 890 N N . LYS A 1 115 ? 10.395 -3.629 8.382 1.00 96.00 115 LYS A N 1
ATOM 891 C CA . LYS A 1 115 ? 10.049 -3.191 9.737 1.00 96.00 115 LYS A CA 1
ATOM 892 C C . LYS A 1 115 ? 8.571 -2.817 9.878 1.00 96.00 115 LYS A C 1
ATOM 894 O O . LYS A 1 115 ? 7.943 -3.209 10.849 1.00 96.00 115 LYS A O 1
ATOM 899 N N . PHE A 1 116 ? 8.012 -2.086 8.917 1.00 95.31 116 PHE A N 1
ATOM 900 C CA . PHE A 1 116 ? 6.599 -1.703 8.937 1.00 95.31 116 PHE A CA 1
ATOM 901 C C . PHE A 1 116 ? 5.669 -2.926 8.966 1.00 95.31 116 PHE A C 1
ATOM 903 O O . PHE A 1 116 ? 4.695 -2.945 9.717 1.00 95.31 116 PHE A O 1
ATOM 910 N N . ILE A 1 117 ? 5.989 -3.964 8.190 1.00 94.06 117 ILE A N 1
ATOM 911 C CA . ILE A 1 117 ? 5.234 -5.225 8.185 1.00 94.06 117 ILE A CA 1
ATOM 912 C C . ILE A 1 117 ? 5.365 -5.947 9.529 1.00 94.06 117 ILE A C 1
ATOM 914 O O . ILE A 1 117 ? 4.370 -6.461 10.045 1.00 94.06 117 ILE A O 1
ATOM 918 N N . ASP A 1 118 ? 6.567 -5.979 10.105 1.00 94.19 118 ASP A N 1
ATOM 919 C CA . ASP A 1 118 ? 6.799 -6.599 11.410 1.00 94.19 118 ASP A CA 1
ATOM 920 C C . ASP A 1 118 ? 6.051 -5.870 12.533 1.00 94.19 118 ASP A C 1
ATOM 922 O O . ASP A 1 118 ? 5.384 -6.525 13.335 1.00 94.19 118 ASP A O 1
ATOM 926 N N . ASP A 1 119 ? 6.073 -4.535 12.547 1.00 92.50 119 ASP A N 1
ATOM 927 C CA . ASP A 1 119 ? 5.344 -3.716 13.521 1.00 92.50 119 ASP A CA 1
ATOM 928 C C . ASP A 1 119 ? 3.831 -4.014 13.450 1.00 92.50 119 ASP A C 1
ATOM 930 O O . ASP A 1 119 ? 3.204 -4.318 14.468 1.00 92.50 119 ASP A O 1
ATOM 934 N N . ILE A 1 120 ? 3.249 -4.054 12.242 1.00 90.62 120 ILE A N 1
ATOM 935 C CA . ILE A 1 120 ? 1.835 -4.429 12.040 1.00 90.62 120 ILE A CA 1
ATOM 936 C C . ILE A 1 120 ? 1.559 -5.847 12.543 1.00 90.62 120 ILE A C 1
ATOM 938 O O . ILE A 1 120 ? 0.550 -6.091 13.212 1.00 90.62 120 ILE A O 1
ATOM 942 N N . ARG A 1 121 ? 2.439 -6.802 12.229 1.00 90.62 121 ARG A N 1
ATOM 943 C CA . ARG A 1 121 ? 2.280 -8.198 12.648 1.00 90.62 121 ARG A CA 1
ATOM 944 C C . ARG A 1 121 ? 2.330 -8.337 14.170 1.00 90.62 121 ARG A C 1
ATOM 946 O O . ARG A 1 121 ? 1.607 -9.172 14.711 1.00 90.62 121 ARG A O 1
ATOM 953 N N . MET A 1 122 ? 3.158 -7.549 14.853 1.00 89.94 122 MET A N 1
ATOM 954 C CA . MET A 1 122 ? 3.252 -7.554 16.314 1.00 89.94 122 MET A CA 1
ATOM 955 C C . MET A 1 122 ? 2.056 -6.872 16.985 1.00 89.94 122 MET A C 1
ATOM 957 O O . MET A 1 122 ? 1.584 -7.355 18.016 1.00 89.94 122 MET A O 1
ATOM 961 N N . ASP A 1 123 ? 1.536 -5.790 16.406 1.00 91.38 123 ASP A N 1
ATOM 962 C CA . ASP A 1 123 ? 0.386 -5.075 16.963 1.00 91.38 123 ASP A CA 1
ATOM 963 C C . ASP A 1 123 ? -0.951 -5.781 16.702 1.00 91.38 123 ASP A C 1
ATOM 965 O O . ASP A 1 123 ? -1.862 -5.685 17.527 1.00 91.38 123 ASP A O 1
ATOM 969 N N . ALA A 1 124 ? -1.089 -6.531 15.604 1.00 90.75 124 ALA A N 1
ATOM 970 C CA . ALA A 1 124 ? -2.358 -7.160 15.233 1.00 90.75 124 ALA A CA 1
ATOM 971 C C . ALA A 1 124 ? -2.955 -8.077 16.330 1.00 90.75 124 ALA A C 1
ATOM 973 O O . ALA A 1 124 ? -4.139 -7.914 16.642 1.00 90.75 124 ALA A O 1
ATOM 974 N N . PRO A 1 125 ? -2.197 -8.982 16.989 1.00 92.19 125 PRO A N 1
ATOM 975 C CA . PRO A 1 125 ? -2.720 -9.780 18.100 1.00 92.19 125 PRO A CA 1
ATOM 976 C C . PRO A 1 125 ? -3.123 -8.935 19.313 1.00 92.19 125 PRO A C 1
ATOM 978 O O . PRO A 1 125 ? -4.142 -9.214 19.946 1.00 92.19 125 PRO A O 1
ATOM 981 N N . ARG A 1 126 ? -2.344 -7.891 19.627 1.00 93.69 126 ARG A N 1
ATOM 982 C CA . ARG A 1 126 ? -2.614 -6.987 20.754 1.00 93.69 126 ARG A CA 1
ATOM 983 C C . ARG A 1 126 ? -3.922 -6.230 20.536 1.00 93.69 126 ARG A C 1
ATOM 985 O O . ARG A 1 126 ? -4.781 -6.237 21.412 1.00 93.69 126 ARG A O 1
ATOM 992 N N . LEU A 1 127 ? -4.093 -5.644 19.353 1.00 93.75 127 LEU A N 1
ATOM 993 C CA . LEU A 1 127 ? -5.312 -4.933 18.971 1.00 93.75 127 LEU A CA 1
ATOM 994 C C . LEU A 1 127 ? -6.523 -5.872 18.920 1.00 93.75 127 LEU A C 1
ATOM 996 O O . LEU A 1 127 ? -7.605 -5.504 19.369 1.00 93.75 127 LEU A O 1
ATOM 1000 N N . ALA A 1 128 ? -6.355 -7.104 18.431 1.00 93.75 128 ALA A N 1
ATOM 1001 C CA . ALA A 1 128 ? -7.427 -8.096 18.432 1.00 93.75 128 ALA A CA 1
ATOM 1002 C C . ALA A 1 128 ? -7.895 -8.446 19.858 1.00 93.75 128 ALA A C 1
ATOM 1004 O O . ALA A 1 128 ? -9.100 -8.544 20.101 1.00 93.75 128 ALA A O 1
ATOM 1005 N N . ALA A 1 129 ? -6.961 -8.592 20.804 1.00 95.19 129 ALA A N 1
ATOM 1006 C CA . ALA A 1 129 ? -7.278 -8.831 22.211 1.00 95.19 129 ALA A CA 1
ATOM 1007 C C . ALA A 1 129 ? -7.990 -7.629 22.853 1.00 95.19 129 ALA A C 1
ATOM 1009 O O . ALA A 1 129 ? -9.000 -7.806 23.531 1.00 95.19 129 ALA A O 1
ATOM 1010 N N . GLU A 1 130 ? -7.517 -6.411 22.585 1.00 96.62 130 GLU A N 1
ATOM 1011 C CA . GLU A 1 130 ? -8.138 -5.175 23.072 1.00 96.62 130 GLU A CA 1
ATOM 1012 C C . GLU A 1 130 ? -9.576 -5.020 22.551 1.00 96.62 130 GLU A C 1
ATOM 1014 O O . GLU A 1 130 ? -10.497 -4.753 23.321 1.00 96.62 130 GLU A O 1
ATOM 1019 N N . ILE A 1 131 ? -9.813 -5.303 21.265 1.00 96.75 131 ILE A N 1
ATOM 1020 C CA . ILE A 1 131 ? -11.161 -5.314 20.675 1.00 96.75 131 ILE A CA 1
ATOM 1021 C C . ILE A 1 131 ? -12.061 -6.352 21.359 1.00 96.75 131 ILE A C 1
ATOM 1023 O O . ILE A 1 131 ? -13.240 -6.081 21.595 1.00 96.75 131 ILE A O 1
ATOM 1027 N N . ALA A 1 132 ? -11.541 -7.544 21.666 1.00 96.69 132 ALA A N 1
ATOM 1028 C CA . ALA A 1 132 ? -12.312 -8.580 22.351 1.00 96.69 132 ALA A CA 1
ATOM 1029 C C . ALA A 1 132 ? -12.693 -8.157 23.778 1.00 96.69 132 ALA A C 1
ATOM 1031 O O . ALA A 1 132 ? -13.849 -8.317 24.177 1.00 96.69 132 ALA A O 1
ATOM 1032 N N . GLN A 1 133 ? -11.754 -7.558 24.514 1.00 97.25 133 GLN A N 1
ATOM 1033 C CA . GLN A 1 133 ? -12.005 -7.024 25.849 1.00 97.25 133 GLN A CA 1
ATOM 1034 C C . GLN A 1 133 ? -13.059 -5.911 25.816 1.00 97.25 133 GLN A C 1
ATOM 1036 O O . GLN A 1 133 ? -14.050 -5.993 26.540 1.00 97.25 133 GLN A O 1
ATOM 1041 N N . LEU A 1 134 ? -12.907 -4.919 24.933 1.00 97.81 134 LEU A N 1
ATOM 1042 C CA . LEU A 1 134 ? -13.860 -3.813 24.805 1.00 97.81 134 LEU A CA 1
ATOM 1043 C C . LEU A 1 134 ? -15.277 -4.304 24.470 1.00 97.81 134 LEU A C 1
ATOM 1045 O O . LEU A 1 134 ? -16.254 -3.780 25.001 1.00 97.81 134 LEU A O 1
ATOM 1049 N N . LYS A 1 135 ? -15.411 -5.343 23.634 1.00 97.19 135 LYS A N 1
ATOM 1050 C CA . LYS A 1 135 ? -16.712 -5.976 23.354 1.00 97.19 135 LYS A CA 1
ATOM 1051 C C . LYS A 1 135 ? -17.324 -6.631 24.595 1.00 97.19 135 LYS A C 1
ATOM 1053 O O . LYS A 1 135 ? -18.531 -6.513 24.807 1.00 97.19 135 LYS A O 1
ATOM 1058 N N . SER A 1 136 ? -16.510 -7.303 25.410 1.00 97.00 136 SER A N 1
ATOM 1059 C CA . SER A 1 136 ? -16.964 -7.894 26.674 1.00 97.00 136 SER A CA 1
ATOM 1060 C C . SER A 1 136 ? -17.424 -6.823 27.662 1.00 97.00 136 SER A C 1
ATOM 1062 O O . SER A 1 136 ? -18.484 -6.964 28.265 1.00 97.00 136 SER A O 1
ATOM 1064 N N . GLU A 1 137 ? -16.659 -5.739 27.808 1.00 97.69 137 GLU A N 1
ATOM 1065 C CA . GLU A 1 137 ? -17.011 -4.624 28.692 1.00 97.69 137 GLU A CA 1
ATOM 1066 C C . GLU A 1 137 ? -18.297 -3.919 28.245 1.00 97.69 137 GLU A C 1
ATOM 1068 O O . GLU A 1 137 ? -19.128 -3.573 29.083 1.00 97.69 137 GLU A O 1
ATOM 1073 N N . LEU A 1 138 ? -18.491 -3.733 26.934 1.00 98.06 138 LEU A N 1
ATOM 1074 C CA . LEU A 1 138 ? -19.737 -3.187 26.390 1.00 98.06 138 LEU A CA 1
ATOM 1075 C C . LEU A 1 138 ? -20.937 -4.080 26.711 1.00 98.06 138 LEU A C 1
ATOM 1077 O O . LEU A 1 138 ? -21.960 -3.572 27.155 1.00 98.06 138 LEU A O 1
ATOM 1081 N N . THR A 1 139 ? -20.786 -5.397 26.556 1.00 97.56 139 THR A N 1
ATOM 1082 C CA . THR A 1 139 ? -21.859 -6.358 26.854 1.00 97.56 139 THR A CA 1
ATOM 1083 C C . THR A 1 139 ? -22.249 -6.308 28.334 1.00 97.56 139 THR A C 1
ATOM 1085 O O . THR A 1 139 ? -23.429 -6.192 28.648 1.00 97.56 139 THR A O 1
ATOM 1088 N N . ALA A 1 140 ? -21.267 -6.303 29.241 1.00 97.12 140 ALA A N 1
ATOM 1089 C CA . ALA A 1 140 ? -21.523 -6.189 30.677 1.00 97.12 140 ALA A CA 1
ATOM 1090 C C . ALA A 1 140 ? -22.215 -4.862 31.041 1.00 97.12 140 ALA A C 1
ATOM 1092 O O . ALA A 1 140 ? -23.178 -4.842 31.801 1.00 97.12 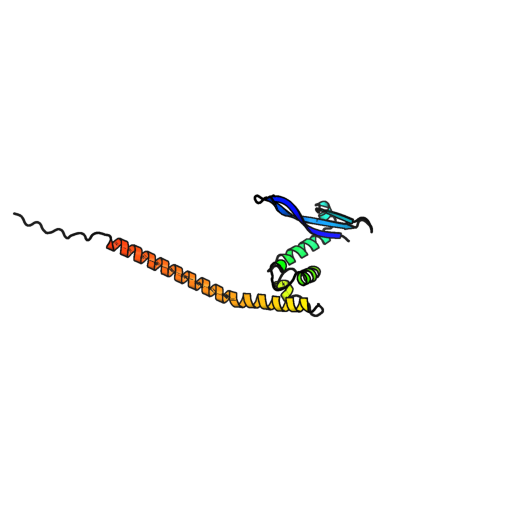140 ALA A O 1
ATOM 1093 N N . ARG A 1 141 ? -21.782 -3.740 30.447 1.00 97.50 141 ARG A N 1
ATOM 1094 C CA . ARG A 1 141 ? -22.433 -2.438 30.668 1.00 97.50 141 ARG A CA 1
ATOM 1095 C C . ARG A 1 141 ? -23.877 -2.411 30.170 1.00 97.50 141 ARG A C 1
ATOM 1097 O O . ARG A 1 141 ? -24.714 -1.771 30.803 1.00 97.50 141 ARG A O 1
ATOM 1104 N N . ASP A 1 142 ? -24.175 -3.067 29.053 1.00 97.44 142 ASP A N 1
ATOM 1105 C CA . ASP A 1 142 ? -25.543 -3.160 28.540 1.00 97.44 142 ASP A CA 1
ATOM 1106 C C . ASP A 1 142 ? -26.449 -3.974 29.483 1.00 97.44 142 ASP A C 1
ATOM 1108 O O . ASP A 1 142 ? -27.606 -3.596 29.694 1.00 97.44 142 ASP A O 1
ATOM 1112 N N . GLU A 1 143 ? -25.921 -5.037 30.100 1.00 97.31 143 GLU A N 1
ATOM 1113 C CA . GLU A 1 143 ? -26.614 -5.819 31.135 1.00 97.31 143 GLU A CA 1
ATOM 1114 C C . GLU A 1 143 ? -26.900 -4.974 32.387 1.00 97.31 143 GLU A C 1
ATOM 1116 O O . GLU A 1 143 ? -28.057 -4.889 32.812 1.00 97.31 143 GLU A O 1
ATOM 1121 N N . ASP A 1 144 ? -25.899 -4.255 32.905 1.00 96.69 144 ASP A N 1
ATOM 1122 C CA . ASP A 1 144 ? -26.057 -3.347 34.051 1.00 96.69 144 ASP A CA 1
ATOM 1123 C C . ASP A 1 144 ? -27.116 -2.263 33.771 1.00 96.69 144 ASP A C 1
ATOM 1125 O O . ASP A 1 144 ? -27.978 -1.958 34.602 1.00 96.69 144 ASP A O 1
ATOM 1129 N N . ILE A 1 145 ? -27.094 -1.672 32.570 1.00 97.69 145 ILE A N 1
ATOM 1130 C CA . ILE A 1 145 ? -28.085 -0.670 32.153 1.00 97.69 145 ILE A CA 1
ATOM 1131 C C . ILE A 1 145 ? -29.489 -1.281 32.109 1.00 97.69 145 ILE A C 1
ATOM 1133 O O . ILE A 1 145 ? -30.459 -0.614 32.492 1.00 97.69 145 ILE A O 1
ATOM 1137 N N . ALA A 1 146 ? -29.632 -2.518 31.630 1.00 96.69 146 ALA A N 1
ATOM 1138 C CA . ALA A 1 146 ? -30.916 -3.208 31.594 1.00 96.69 146 ALA A CA 1
ATOM 1139 C C . ALA A 1 146 ? -31.456 -3.477 33.009 1.00 96.69 146 ALA A C 1
ATOM 1141 O O . ALA A 1 146 ? -32.640 -3.226 33.268 1.00 96.69 146 ALA A O 1
ATOM 1142 N N . GLU A 1 147 ? -30.597 -3.909 33.933 1.00 96.50 147 GLU A N 1
ATOM 1143 C CA . GLU A 1 147 ? -30.955 -4.127 35.336 1.00 96.50 147 GLU A CA 1
ATOM 1144 C C . GLU A 1 147 ? -31.383 -2.821 36.016 1.00 96.50 147 GLU A C 1
ATOM 1146 O O . GLU A 1 147 ? -32.504 -2.729 36.525 1.00 96.50 147 GLU A O 1
ATOM 1151 N N . LEU A 1 148 ? -30.576 -1.761 35.918 1.00 96.44 148 LEU A N 1
ATOM 1152 C CA . LEU A 1 148 ? -30.901 -0.449 36.489 1.00 96.44 148 LEU A CA 1
ATOM 1153 C C . LEU A 1 148 ? -32.216 0.114 35.933 1.00 96.44 148 LEU A C 1
ATOM 1155 O O . LEU A 1 148 ? -33.020 0.695 36.669 1.00 96.44 148 LEU A O 1
ATOM 1159 N N . ARG A 1 149 ? -32.492 -0.076 34.636 1.00 94.94 149 ARG A N 1
ATOM 1160 C CA . ARG A 1 149 ? -33.785 0.301 34.039 1.00 94.94 149 ARG A CA 1
ATOM 1161 C C . ARG A 1 149 ? -34.947 -0.464 34.672 1.00 94.94 149 ARG A C 1
ATOM 1163 O O . ARG A 1 149 ? -35.996 0.138 34.921 1.00 94.94 149 ARG A O 1
ATOM 1170 N N . SER A 1 150 ? -34.769 -1.756 34.944 1.00 94.44 150 SER A N 1
ATOM 1171 C CA . SER A 1 150 ? -35.761 -2.593 35.625 1.00 94.44 150 SER A CA 1
ATOM 1172 C C . SER A 1 150 ? -36.009 -2.122 37.063 1.00 94.44 150 SER A C 1
ATOM 1174 O O . SER A 1 150 ? -37.161 -1.940 37.474 1.00 94.44 150 SER A O 1
ATOM 1176 N N . GLU A 1 151 ? -34.946 -1.825 37.814 1.00 94.88 151 GLU A N 1
ATOM 1177 C CA . GLU A 1 151 ? -35.045 -1.308 39.183 1.00 94.88 151 GLU A CA 1
ATOM 1178 C C . GLU A 1 151 ? -35.756 0.047 39.245 1.00 94.88 151 GLU A C 1
ATOM 1180 O O . GLU A 1 151 ? -36.693 0.226 40.030 1.00 94.88 151 GLU A O 1
ATOM 1185 N N . ILE A 1 152 ? -35.387 0.986 38.366 1.00 93.94 152 ILE A N 1
ATOM 1186 C CA . ILE A 1 152 ? -36.050 2.292 38.254 1.00 93.94 152 ILE A CA 1
ATOM 1187 C C . ILE A 1 152 ? -37.542 2.112 37.944 1.00 93.94 152 ILE A C 1
ATOM 1189 O O . ILE A 1 152 ? -38.384 2.797 38.534 1.00 93.94 152 ILE A O 1
ATOM 1193 N N . ALA A 1 153 ? -37.900 1.189 37.046 1.00 92.31 153 ALA A N 1
ATOM 1194 C CA . ALA A 1 153 ? -39.296 0.904 36.720 1.00 92.31 153 ALA A CA 1
ATOM 1195 C C . ALA A 1 153 ? -40.071 0.336 37.922 1.00 92.31 153 ALA A C 1
ATOM 1197 O O . ALA A 1 153 ? -41.234 0.694 38.135 1.00 92.31 153 ALA A O 1
ATOM 1198 N N . ARG A 1 154 ? -39.435 -0.512 38.738 1.00 91.25 154 ARG A N 1
ATOM 1199 C CA . ARG A 1 154 ? -40.019 -1.058 39.970 1.00 91.25 154 ARG A 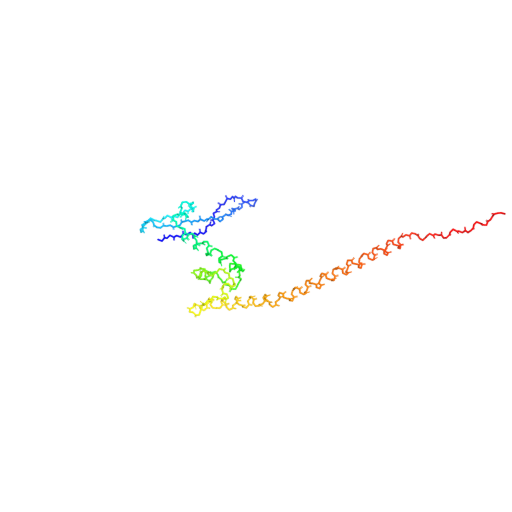CA 1
ATOM 1200 C C . ARG A 1 154 ? -40.216 0.019 41.036 1.00 91.25 154 ARG A C 1
ATOM 1202 O O . ARG A 1 154 ? -41.294 0.072 41.620 1.00 91.25 154 ARG A O 1
ATOM 1209 N N . LEU A 1 155 ? -39.228 0.883 41.270 1.00 90.94 155 LEU A N 1
ATOM 1210 C CA . LEU A 1 155 ? -39.316 1.968 42.259 1.00 90.94 155 LEU A CA 1
ATOM 1211 C C . LEU A 1 155 ? -40.369 3.021 41.890 1.00 90.94 155 LEU A C 1
ATOM 1213 O O . LEU A 1 155 ? -41.000 3.601 42.769 1.00 90.94 155 LEU A O 1
ATOM 1217 N N . LYS A 1 156 ? -40.603 3.242 40.591 1.00 86.31 156 LYS A N 1
ATOM 1218 C CA . LYS A 1 156 ? -41.665 4.135 40.107 1.00 86.31 156 LYS A CA 1
ATOM 1219 C C . LYS A 1 156 ? -43.076 3.554 40.245 1.00 86.31 156 LYS A C 1
ATOM 1221 O O . LYS A 1 156 ? -44.037 4.312 40.106 1.00 86.31 156 LYS A O 1
ATOM 1226 N N . LYS A 1 157 ? -43.249 2.251 40.514 1.00 78.75 157 LYS A N 1
ATOM 1227 C CA . LYS A 1 157 ? -44.584 1.704 40.804 1.00 78.75 157 LYS A CA 1
ATOM 1228 C C . LYS A 1 157 ? -45.028 2.176 42.194 1.00 78.75 157 LYS A C 1
ATOM 1230 O O . LYS A 1 157 ? -44.329 1.906 43.169 1.00 78.75 157 LYS A O 1
ATOM 1235 N N . PRO A 1 158 ? -46.188 2.844 42.323 1.00 63.19 158 PRO A N 1
ATOM 1236 C CA . PRO A 1 158 ? -46.661 3.306 43.620 1.00 63.19 158 PRO A CA 1
ATOM 1237 C C . PRO A 1 158 ? -46.899 2.109 44.546 1.00 63.19 158 PRO A C 1
ATOM 1239 O O . PRO A 1 158 ? -47.533 1.126 44.154 1.00 63.19 158 PRO A O 1
ATOM 1242 N N . ALA A 1 159 ? -46.397 2.197 45.780 1.00 61.03 159 ALA A N 1
ATOM 1243 C CA . ALA A 1 159 ? -46.674 1.214 46.818 1.00 61.03 159 ALA A CA 1
ATOM 1244 C C . ALA A 1 159 ? -48.195 1.103 47.000 1.00 61.03 159 ALA A C 1
ATOM 1246 O O . ALA A 1 159 ? -48.862 2.060 47.402 1.00 61.03 159 ALA A O 1
ATOM 1247 N N . LYS A 1 160 ? -48.757 -0.063 46.663 1.00 56.19 160 LYS A N 1
ATOM 1248 C CA . LYS A 1 160 ? -50.173 -0.364 46.873 1.00 56.19 160 LYS A CA 1
ATOM 1249 C C . LYS A 1 160 ? -50.435 -0.284 48.378 1.00 56.19 160 LYS A C 1
ATOM 1251 O O . LYS A 1 160 ? -50.003 -1.155 49.128 1.00 56.19 160 LYS A O 1
ATOM 1256 N N . LYS A 1 161 ? -51.086 0.797 48.816 1.00 50.81 161 LYS A N 1
ATOM 1257 C CA . LYS A 1 161 ? -51.520 1.004 50.205 1.00 50.81 161 LYS A CA 1
ATOM 1258 C C . LYS A 1 161 ? -52.308 -0.243 50.644 1.00 50.81 161 LYS A C 1
ATOM 1260 O O . LYS A 1 161 ? -53.234 -0.616 49.918 1.00 50.81 161 LYS A O 1
ATOM 1265 N N . PRO A 1 162 ? -51.968 -0.909 51.763 1.00 51.00 162 PRO A N 1
ATOM 1266 C CA . PRO A 1 162 ? -52.780 -2.015 52.246 1.00 51.00 162 PRO A CA 1
ATOM 1267 C C . PRO A 1 162 ? -54.176 -1.477 52.571 1.00 51.00 162 PRO A C 1
ATOM 1269 O O . PRO A 1 162 ? -54.315 -0.463 53.259 1.00 51.00 162 PRO A O 1
ATOM 1272 N N . ALA A 1 163 ? -55.204 -2.114 52.008 1.00 54.00 163 ALA A N 1
ATOM 1273 C CA . ALA A 1 163 ? -56.590 -1.791 52.307 1.00 54.00 163 ALA A CA 1
ATOM 1274 C C . ALA A 1 163 ? -56.822 -2.031 53.805 1.00 54.00 163 ALA A C 1
ATOM 1276 O O . ALA A 1 163 ? -56.639 -3.144 54.297 1.00 54.00 163 ALA A O 1
ATOM 1277 N N . LYS A 1 164 ? -57.159 -0.962 54.531 1.00 50.53 164 LYS A N 1
ATOM 1278 C CA . LYS A 1 164 ? -57.533 -1.019 55.946 1.00 50.53 164 LYS A CA 1
ATOM 1279 C C . LYS A 1 164 ? -58.815 -1.867 56.062 1.00 50.53 164 LYS A C 1
ATOM 1281 O O . LYS A 1 164 ? -59.715 -1.647 55.248 1.00 50.53 164 LYS A O 1
ATOM 1286 N N . PRO A 1 165 ? -58.903 -2.833 56.995 1.00 51.81 165 PRO A N 1
ATOM 1287 C CA . PRO A 1 165 ? -60.099 -3.654 57.151 1.00 51.81 165 PRO A CA 1
ATOM 1288 C C . PRO A 1 165 ? -61.284 -2.759 57.525 1.00 51.81 165 PRO A C 1
ATOM 1290 O O . PRO A 1 165 ? -61.140 -1.833 58.325 1.00 51.81 165 PRO A O 1
ATOM 1293 N N . ALA A 1 166 ? -62.428 -3.007 56.890 1.00 52.31 166 ALA A N 1
ATOM 1294 C CA . ALA A 1 166 ? -63.681 -2.352 57.223 1.00 52.31 166 ALA A CA 1
ATOM 1295 C C . ALA A 1 166 ? -64.155 -2.872 58.589 1.00 52.31 166 ALA A C 1
ATOM 1297 O O . ALA A 1 166 ? -64.557 -4.026 58.706 1.00 52.31 166 ALA A O 1
ATOM 1298 N N . GLU A 1 167 ? -64.059 -2.027 59.613 1.00 48.88 167 GLU A N 1
ATOM 1299 C CA . GLU A 1 167 ? -64.850 -2.138 60.839 1.00 48.88 167 GLU A CA 1
ATOM 1300 C C . GLU A 1 167 ? -66.100 -1.259 60.676 1.00 48.88 167 GLU A C 1
ATOM 1302 O O . GLU A 1 167 ? -65.988 -0.074 60.357 1.00 48.88 167 GLU A O 1
ATOM 1307 N N . GLY A 1 168 ? -67.269 -1.867 60.868 1.00 58.44 168 GLY A N 1
ATOM 1308 C CA . GLY A 1 168 ? -68.615 -1.279 60.832 1.00 58.44 168 GLY A CA 1
ATOM 1309 C C . GLY A 1 168 ? -69.605 -2.392 60.466 1.00 58.44 168 GLY A C 1
ATOM 1310 O O . GLY A 1 168 ? -69.355 -3.103 59.496 1.00 58.44 168 GLY A O 1
ATOM 1311 N N . GLU A 1 169 ? -70.675 -2.688 61.198 1.00 43.50 169 GLU A N 1
ATOM 1312 C CA . GLU A 1 169 ? -71.417 -2.029 62.289 1.00 43.50 169 GLU A CA 1
ATOM 1313 C C . GLU A 1 169 ? -71.971 -3.097 63.248 1.00 43.50 169 GLU A C 1
ATOM 1315 O O . GLU A 1 169 ? -72.193 -4.243 62.785 1.00 43.50 169 GLU A O 1
#

Organism: NCBI:txid2565783

pLDDT: mean 87.38, std 12.09, range [43.5, 98.06]

Foldseek 3Di:
DKAKDWDWDFDDQDPVRHTDTDIFIWIWDDPDPPDIDIDGDDPVNCVVCVVRVVVRVVLVVLLVPAAFPVPPPLADPVLCVVCVVVSHGHLVCLLVDPQVVPDPRSVSSNVVSVVVVVVCVVCVVVVVVVVVVVVVVVVVVVVVVVVVVVVVVVVPPDDPDPPDDDDDD